Protein AF-A0A2V9XB93-F1 (afdb_monomer_lite)

pLDDT: mean 83.42, std 15.47, range [51.62, 97.62]

Structure (mmCIF, N/CA/C/O backbone):
data_AF-A0A2V9XB93-F1
#
_entry.id   AF-A0A2V9XB93-F1
#
loop_
_atom_site.group_PDB
_atom_site.id
_atom_site.type_symbol
_atom_site.label_atom_id
_atom_site.label_alt_id
_atom_site.label_comp_id
_atom_site.label_asym_id
_atom_site.label_entity_id
_atom_site.label_seq_id
_atom_site.pdbx_PDB_ins_code
_atom_site.Cartn_x
_atom_site.Cartn_y
_atom_site.Cartn_z
_atom_site.occupancy
_atom_site.B_iso_or_equiv
_atom_site.auth_seq_id
_atom_site.auth_comp_id
_atom_site.auth_asym_id
_atom_site.auth_atom_id
_atom_site.pdbx_PDB_model_num
ATOM 1 N N . MET A 1 1 ? 45.654 -11.038 20.355 1.00 60.22 1 MET A N 1
ATOM 2 C CA . MET A 1 1 ? 44.239 -11.211 19.959 1.00 60.22 1 MET A CA 1
ATOM 3 C C . MET A 1 1 ? 43.746 -9.849 19.488 1.00 60.22 1 MET A C 1
ATOM 5 O O . MET A 1 1 ? 43.579 -8.973 20.323 1.00 60.22 1 MET A O 1
ATOM 9 N N . MET A 1 2 ? 43.660 -9.600 18.179 1.00 52.75 2 MET A N 1
ATOM 10 C CA . MET A 1 2 ? 43.232 -8.288 17.668 1.00 52.75 2 MET A CA 1
ATOM 11 C C . MET A 1 2 ? 41.700 -8.223 17.658 1.00 52.75 2 MET A C 1
ATOM 13 O O . MET A 1 2 ? 41.051 -9.115 17.111 1.00 52.75 2 MET A O 1
ATOM 17 N N . ALA A 1 3 ? 41.131 -7.209 18.312 1.00 61.16 3 ALA A N 1
ATOM 18 C CA . ALA A 1 3 ? 39.691 -6.985 18.372 1.00 61.16 3 ALA A CA 1
ATOM 19 C C . ALA A 1 3 ? 39.137 -6.717 16.963 1.00 61.16 3 ALA A C 1
ATOM 21 O O . ALA A 1 3 ? 39.672 -5.886 16.230 1.00 61.16 3 ALA A O 1
ATOM 22 N N . ARG A 1 4 ? 38.075 -7.434 16.572 1.00 59.06 4 ARG A N 1
ATOM 23 C CA . ARG A 1 4 ? 37.376 -7.185 15.303 1.00 59.06 4 ARG A CA 1
ATOM 24 C C . ARG A 1 4 ? 36.698 -5.811 15.389 1.00 59.06 4 ARG A C 1
ATOM 26 O O . ARG A 1 4 ? 35.950 -5.600 16.343 1.00 59.06 4 ARG A O 1
ATOM 33 N N . PRO A 1 5 ? 36.919 -4.898 14.431 1.00 61.56 5 PRO A N 1
ATOM 34 C CA . PRO A 1 5 ? 36.197 -3.636 14.406 1.00 61.56 5 PRO A CA 1
ATOM 35 C C . PRO A 1 5 ? 34.698 -3.915 14.244 1.00 61.56 5 PRO A C 1
ATOM 37 O O . PRO A 1 5 ? 34.288 -4.708 13.393 1.00 61.56 5 PRO A O 1
ATOM 40 N N . SER A 1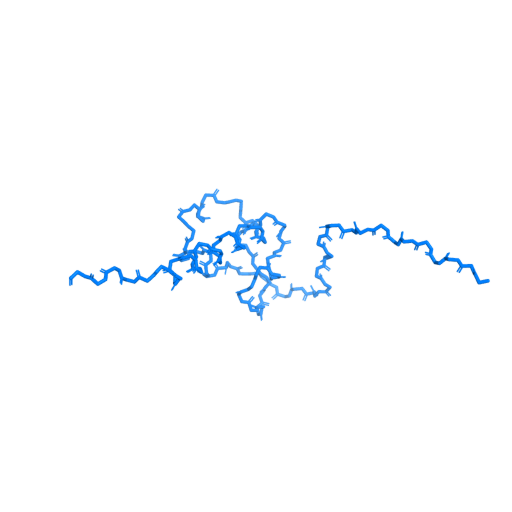 6 ? 33.889 -3.291 15.100 1.00 63.47 6 SER A N 1
ATOM 41 C CA . SER A 1 6 ? 32.430 -3.305 15.025 1.00 63.47 6 SER A CA 1
ATOM 42 C C . SER A 1 6 ? 32.007 -2.746 13.670 1.00 63.47 6 SER A C 1
ATOM 44 O O . SER A 1 6 ? 32.268 -1.577 13.380 1.00 63.47 6 SER A O 1
ATOM 46 N N . GLN A 1 7 ? 31.406 -3.583 12.824 1.00 66.12 7 GLN A N 1
ATOM 47 C CA . GLN A 1 7 ? 30.874 -3.127 11.544 1.00 66.12 7 GLN A CA 1
ATOM 48 C C . GLN A 1 7 ? 29.796 -2.061 11.801 1.00 66.12 7 GLN A C 1
ATOM 50 O O . GLN A 1 7 ? 28.988 -2.240 12.717 1.00 66.12 7 GLN A O 1
ATOM 55 N N . PRO A 1 8 ? 29.778 -0.955 11.037 1.00 69.00 8 PRO A N 1
ATOM 56 C CA . PRO A 1 8 ? 28.699 0.015 11.127 1.00 69.00 8 PRO A CA 1
ATOM 57 C C . PRO A 1 8 ? 27.383 -0.683 10.769 1.00 69.00 8 PRO A C 1
ATOM 59 O O . PRO A 1 8 ? 27.296 -1.379 9.758 1.00 69.00 8 PRO A O 1
ATOM 62 N N . MET A 1 9 ? 26.377 -0.532 11.628 1.00 71.75 9 MET A N 1
ATOM 63 C CA . MET A 1 9 ? 25.038 -1.048 11.362 1.00 71.75 9 MET A CA 1
ATOM 64 C C . MET A 1 9 ? 24.423 -0.192 10.260 1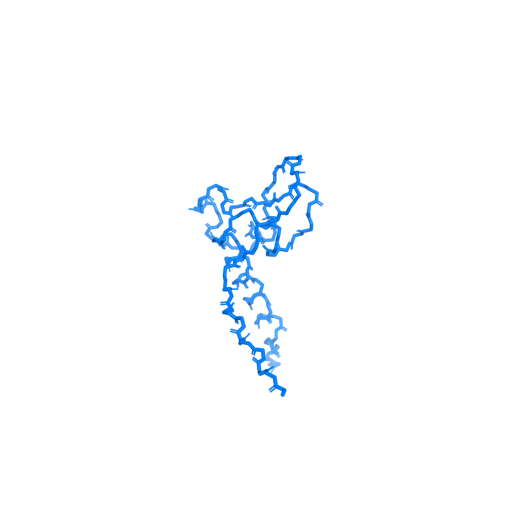.00 71.75 9 MET A C 1
ATOM 66 O O . MET A 1 9 ? 24.153 0.990 10.468 1.00 71.75 9 MET A O 1
ATOM 70 N N . ASP A 1 10 ? 24.239 -0.783 9.086 1.00 71.81 10 ASP A N 1
ATOM 71 C CA . ASP A 1 10 ? 23.508 -0.149 8.002 1.00 71.81 10 ASP A CA 1
ATOM 72 C C . ASP A 1 10 ? 22.006 -0.309 8.272 1.00 71.81 10 ASP A C 1
ATOM 74 O O . ASP A 1 10 ? 21.477 -1.423 8.303 1.00 71.81 10 ASP A O 1
ATOM 78 N N . PHE A 1 11 ? 21.333 0.808 8.549 1.00 74.25 11 PHE A N 1
ATOM 79 C CA . PHE A 1 11 ? 19.888 0.836 8.784 1.00 74.25 11 PHE A CA 1
ATOM 80 C C . PHE A 1 11 ? 19.090 0.856 7.477 1.00 74.25 11 PHE A C 1
ATOM 82 O O . PHE A 1 11 ? 17.861 0.768 7.513 1.00 74.25 11 PHE A O 1
ATOM 89 N N . HIS A 1 12 ? 19.761 0.976 6.329 1.00 69.81 12 HIS A N 1
ATOM 90 C CA . HIS A 1 12 ? 19.099 0.936 5.043 1.00 69.81 12 HIS A CA 1
ATOM 91 C C . HIS A 1 12 ? 18.724 -0.496 4.677 1.00 69.81 12 HIS A C 1
ATOM 93 O O . HIS A 1 12 ? 19.468 -1.465 4.851 1.00 69.81 12 HIS A O 1
ATOM 99 N N . ARG A 1 13 ? 17.521 -0.635 4.132 1.00 66.44 13 ARG A N 1
ATOM 100 C CA . ARG A 1 1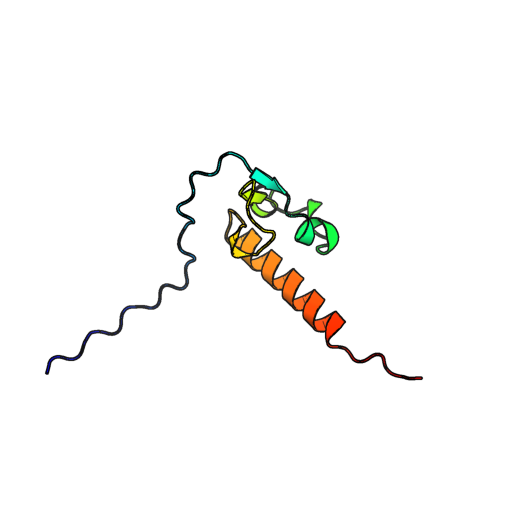3 ? 17.041 -1.903 3.609 1.00 66.44 13 ARG A CA 1
ATOM 101 C C . ARG A 1 13 ? 17.900 -2.329 2.420 1.00 66.44 13 ARG A C 1
ATOM 103 O O . ARG A 1 13 ? 17.997 -1.615 1.426 1.00 66.44 13 ARG A O 1
ATOM 110 N N . ALA A 1 14 ? 18.458 -3.536 2.493 1.00 69.44 14 ALA A N 1
ATOM 111 C CA . ALA A 1 14 ? 19.133 -4.138 1.351 1.00 69.44 14 ALA A CA 1
ATOM 112 C C . ALA A 1 14 ? 18.134 -4.329 0.189 1.00 69.44 14 ALA A C 1
ATOM 114 O O . ALA A 1 14 ? 17.047 -4.884 0.415 1.00 69.44 14 ALA A O 1
ATOM 115 N N . PRO A 1 15 ? 18.475 -3.904 -1.041 1.00 60.62 15 PRO A N 1
ATOM 116 C CA . PRO A 1 15 ? 17.581 -4.049 -2.178 1.00 60.62 15 PRO A CA 1
ATOM 117 C C . PRO A 1 15 ? 17.313 -5.539 -2.452 1.00 60.62 15 PRO A C 1
ATOM 119 O O . PRO A 1 15 ? 18.235 -6.362 -2.379 1.00 60.62 15 PRO A O 1
ATOM 122 N N . PRO A 1 16 ? 16.057 -5.927 -2.736 1.00 60.81 16 PRO A N 1
ATOM 123 C CA . PRO A 1 16 ? 15.737 -7.308 -3.067 1.00 60.81 16 PRO A CA 1
ATOM 124 C C . PRO A 1 16 ? 16.439 -7.718 -4.372 1.00 60.81 16 PRO A C 1
ATOM 126 O O . PRO A 1 16 ? 16.367 -7.013 -5.370 1.00 60.81 16 PRO A O 1
ATOM 129 N N . LYS A 1 17 ? 17.104 -8.881 -4.367 1.00 60.28 17 LYS A N 1
ATOM 130 C CA . LYS A 1 17 ? 17.856 -9.432 -5.515 1.00 60.28 17 LYS A CA 1
ATOM 131 C C . LYS A 1 17 ? 16.990 -10.182 -6.541 1.00 60.28 17 LYS A C 1
ATOM 133 O O . LYS A 1 17 ? 17.528 -10.925 -7.352 1.00 60.28 17 LYS A O 1
ATOM 138 N N . HIS A 1 18 ? 15.667 -10.064 -6.472 1.00 56.28 18 HIS A N 1
ATOM 139 C CA . HIS A 1 18 ? 14.788 -10.789 -7.388 1.00 56.28 18 HIS A CA 1
ATOM 140 C C . HIS A 1 18 ? 14.599 -9.969 -8.664 1.00 56.28 18 HIS A C 1
ATOM 142 O O . HIS A 1 18 ? 14.118 -8.840 -8.594 1.00 56.28 18 HIS A O 1
ATOM 148 N N . GLU A 1 19 ? 14.960 -10.536 -9.817 1.00 55.12 19 GLU A N 1
ATOM 149 C CA . GLU A 1 19 ? 14.449 -10.081 -11.112 1.00 55.12 19 GLU A CA 1
ATOM 150 C C . GLU A 1 19 ? 12.928 -10.237 -11.077 1.00 55.12 19 GLU A C 1
ATOM 152 O O . GLU A 1 19 ? 12.387 -11.342 -11.112 1.00 55.12 19 GLU A O 1
ATOM 157 N N . VAL A 1 20 ? 12.225 -9.125 -10.873 1.00 55.78 20 VAL A N 1
ATOM 158 C CA . VAL A 1 20 ? 10.783 -9.157 -10.670 1.00 55.78 20 VAL A CA 1
ATOM 159 C C . VAL A 1 20 ? 10.094 -9.159 -12.028 1.00 55.78 20 VAL A C 1
ATOM 161 O O . VAL A 1 20 ? 10.030 -8.134 -12.706 1.00 55.78 20 VAL A O 1
ATOM 164 N N . HIS A 1 21 ? 9.541 -10.301 -12.430 1.00 62.38 21 HIS A N 1
ATOM 165 C CA . HIS A 1 21 ? 8.623 -10.362 -13.564 1.00 62.38 21 HIS A CA 1
ATOM 166 C C . HIS A 1 21 ? 7.256 -9.791 -13.148 1.00 62.38 21 HIS A C 1
ATOM 168 O O . HIS A 1 21 ? 6.320 -10.522 -12.839 1.00 62.38 21 HIS A O 1
ATOM 174 N N . GLY A 1 22 ? 7.159 -8.460 -13.121 1.00 79.19 22 GLY A N 1
ATOM 175 C CA . GLY A 1 22 ? 5.914 -7.720 -12.900 1.00 79.19 22 GLY A CA 1
ATOM 176 C C . GLY A 1 22 ? 5.711 -7.192 -11.478 1.00 79.19 22 GLY A C 1
ATOM 177 O O . GLY A 1 22 ? 6.406 -7.545 -10.529 1.00 79.19 22 GLY A O 1
ATOM 178 N N . VAL A 1 23 ? 4.725 -6.312 -11.329 1.00 90.38 23 VAL A N 1
ATOM 179 C CA . VAL A 1 23 ? 4.374 -5.641 -10.069 1.00 90.38 23 VAL A CA 1
ATOM 180 C C . VAL A 1 23 ? 2.864 -5.679 -9.880 1.00 90.38 23 VAL A C 1
ATOM 182 O O . VAL A 1 23 ? 2.116 -5.687 -10.857 1.00 90.38 23 VAL A O 1
ATOM 185 N N . ARG A 1 24 ? 2.403 -5.697 -8.629 1.00 93.81 24 ARG A N 1
ATOM 186 C CA . ARG A 1 24 ? 0.976 -5.567 -8.293 1.00 93.81 24 ARG A CA 1
ATOM 187 C C . ARG A 1 24 ? 0.783 -4.661 -7.089 1.00 93.81 24 ARG A C 1
ATOM 189 O O . ARG A 1 24 ? 1.713 -4.456 -6.315 1.00 93.81 24 ARG A O 1
ATOM 196 N N . THR A 1 25 ? -0.427 -4.151 -6.899 1.00 95.75 25 THR A N 1
ATOM 197 C CA . THR A 1 25 ? -0.789 -3.418 -5.683 1.00 95.75 25 THR A CA 1
ATOM 198 C C . THR A 1 25 ? -0.838 -4.346 -4.466 1.00 95.75 25 THR A C 1
ATOM 200 O O . THR A 1 25 ? -1.169 -5.529 -4.579 1.00 95.75 25 THR A O 1
ATOM 203 N N . CYS A 1 26 ? -0.495 -3.807 -3.296 1.00 96.81 26 CYS A N 1
ATOM 204 C CA . CYS A 1 26 ? -0.587 -4.507 -2.016 1.00 96.81 26 CYS A CA 1
ATOM 205 C C . CYS A 1 26 ? -2.036 -4.538 -1.502 1.00 96.81 26 CYS A C 1
ATOM 207 O O . CYS A 1 26 ? -2.554 -3.514 -1.055 1.00 96.81 26 CYS A O 1
ATOM 209 N N . ASP A 1 27 ? -2.666 -5.715 -1.505 1.00 95.62 27 ASP A N 1
ATOM 210 C CA . ASP A 1 27 ? -4.075 -5.876 -1.106 1.00 95.62 27 ASP A CA 1
ATOM 211 C C . ASP A 1 27 ? -4.322 -5.519 0.369 1.00 95.62 27 ASP A C 1
ATOM 213 O O . ASP A 1 27 ? -5.354 -4.937 0.709 1.00 95.62 27 ASP A O 1
ATOM 217 N N . LEU A 1 28 ? -3.358 -5.816 1.253 1.00 96.12 28 LEU A N 1
ATOM 218 C CA . LEU A 1 28 ? -3.457 -5.482 2.678 1.00 96.12 28 LEU A CA 1
ATOM 219 C C . LEU A 1 28 ? -3.473 -3.964 2.881 1.00 96.12 28 LEU A C 1
ATOM 221 O O . LEU A 1 28 ? -4.324 -3.441 3.598 1.00 96.12 28 LEU A O 1
ATOM 225 N N . CYS A 1 29 ? -2.545 -3.251 2.235 1.00 97.19 29 CYS A N 1
ATOM 226 C CA . CYS A 1 29 ? -2.518 -1.795 2.299 1.00 97.19 29 CYS A CA 1
ATOM 227 C C . CYS A 1 29 ? -3.789 -1.196 1.684 1.00 97.19 29 CYS A C 1
ATOM 229 O O . CYS A 1 29 ? -4.367 -0.306 2.297 1.00 97.19 29 CYS A O 1
ATOM 231 N N . GLY A 1 30 ? -4.259 -1.711 0.542 1.00 96.56 30 GLY A N 1
ATOM 232 C CA . GLY A 1 30 ? -5.500 -1.246 -0.086 1.00 96.56 30 GLY A CA 1
ATOM 233 C C . GLY A 1 30 ? -6.740 -1.429 0.792 1.00 96.56 30 GLY A C 1
ATOM 234 O O . GLY A 1 30 ? -7.632 -0.589 0.783 1.00 96.56 30 GLY A O 1
ATOM 235 N N . SER A 1 31 ? -6.770 -2.485 1.606 1.00 96.94 31 SER A N 1
ATOM 236 C CA . SER A 1 31 ? -7.915 -2.782 2.475 1.00 96.94 31 SER A CA 1
ATOM 237 C C . SER A 1 31 ? -7.908 -2.001 3.794 1.00 96.94 31 SER A C 1
ATOM 239 O O . SER A 1 31 ? -8.964 -1.795 4.391 1.00 96.94 31 SER A O 1
ATOM 241 N N . HIS A 1 32 ? -6.734 -1.591 4.288 1.00 95.88 32 HIS A N 1
ATOM 242 C CA . HIS A 1 32 ? -6.587 -1.096 5.665 1.00 95.88 32 HIS A CA 1
ATOM 243 C C . HIS A 1 32 ? -5.933 0.283 5.805 1.00 95.88 32 HIS A C 1
ATOM 245 O O . HIS A 1 32 ? -6.004 0.871 6.891 1.00 95.88 32 HIS A O 1
ATOM 251 N N . ASP A 1 33 ? -5.314 0.821 4.752 1.00 95.06 33 ASP A N 1
ATOM 252 C CA . ASP A 1 33 ? -4.871 2.213 4.734 1.00 95.06 33 ASP A CA 1
ATOM 253 C C . ASP A 1 33 ? -5.904 3.115 4.037 1.00 95.06 33 ASP A C 1
ATOM 255 O O . ASP A 1 33 ? -6.031 3.062 2.815 1.00 95.06 33 ASP A O 1
ATOM 259 N N . PRO A 1 34 ? -6.576 4.024 4.765 1.00 93.62 34 PRO A N 1
ATOM 260 C CA . PRO A 1 34 ? -7.534 4.956 4.167 1.00 93.62 34 PRO A CA 1
ATOM 261 C C . PRO A 1 34 ? -6.896 5.9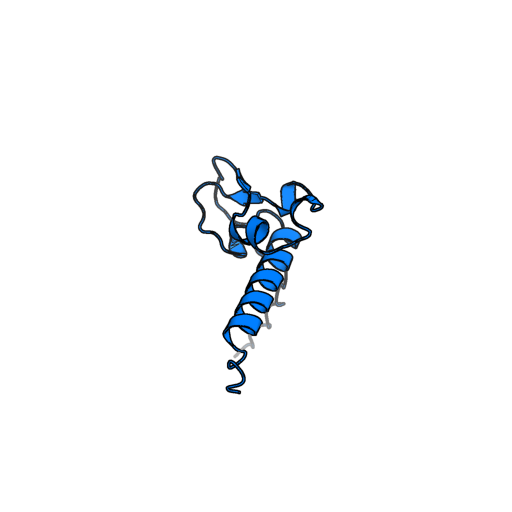34 3.168 1.00 93.62 34 PRO A C 1
ATOM 263 O O . PRO A 1 34 ? -7.597 6.519 2.348 1.00 93.62 34 PRO A O 1
ATOM 266 N N . THR A 1 35 ? -5.576 6.130 3.227 1.00 94.56 35 THR A N 1
ATOM 267 C CA . THR A 1 35 ? -4.838 7.021 2.318 1.00 94.56 35 THR A CA 1
ATOM 268 C C . THR A 1 35 ? -4.203 6.284 1.141 1.00 94.56 35 THR A C 1
ATOM 270 O O . THR A 1 35 ? -3.431 6.887 0.394 1.00 94.56 35 THR A O 1
ATOM 273 N N . PHE A 1 36 ? -4.519 4.996 0.945 1.00 95.62 36 PHE A N 1
ATOM 274 C CA . PHE A 1 36 ? -3.862 4.154 -0.055 1.00 95.62 36 PHE A CA 1
ATOM 275 C C . PHE A 1 36 ? -3.941 4.744 -1.464 1.00 95.62 36 PHE A C 1
ATOM 277 O O . PHE A 1 36 ? -2.927 4.816 -2.156 1.00 95.62 36 PHE A O 1
ATOM 284 N N . GLU A 1 37 ? -5.105 5.259 -1.862 1.00 95.12 37 GLU A N 1
ATOM 285 C CA . GLU A 1 37 ? -5.293 5.838 -3.195 1.00 95.12 37 GLU A CA 1
ATOM 286 C C . GLU A 1 37 ? -4.497 7.126 -3.432 1.00 95.12 37 GLU A C 1
ATOM 288 O O . GLU A 1 37 ? -4.138 7.428 -4.568 1.00 95.12 37 GLU A O 1
ATOM 293 N N . GLN A 1 38 ? -4.134 7.837 -2.367 1.00 96.25 38 GLN A N 1
ATOM 294 C CA . GLN A 1 38 ? -3.392 9.100 -2.430 1.00 96.25 38 GLN A CA 1
ATOM 295 C C . GLN A 1 38 ? -1.872 8.899 -2.358 1.00 96.25 38 GLN A C 1
ATOM 297 O O . GLN A 1 38 ? -1.118 9.866 -2.454 1.00 96.25 38 GLN A O 1
ATOM 302 N N . ARG A 1 39 ? -1.402 7.661 -2.149 1.00 94.19 39 ARG A N 1
ATOM 303 C CA . ARG A 1 39 ? 0.034 7.357 -2.126 1.00 94.19 39 ARG A CA 1
ATOM 304 C C . ARG A 1 39 ? 0.669 7.566 -3.493 1.00 94.19 39 ARG A C 1
ATOM 306 O O . ARG A 1 39 ? 0.001 7.426 -4.519 1.00 94.19 39 ARG A O 1
ATOM 313 N N . ASP A 1 40 ? 1.983 7.776 -3.485 1.00 95.75 40 ASP A N 1
ATOM 314 C CA . ASP A 1 40 ? 2.783 7.611 -4.693 1.00 95.75 40 ASP A CA 1
ATOM 315 C C . ASP A 1 40 ? 2.507 6.221 -5.302 1.00 95.75 40 ASP A C 1
ATOM 317 O O . ASP A 1 40 ? 2.465 5.235 -4.553 1.00 95.75 40 ASP A O 1
ATOM 321 N N . PRO A 1 41 ? 2.284 6.111 -6.624 1.00 95.06 41 PRO A N 1
ATOM 322 C CA . PRO A 1 41 ? 1.998 4.836 -7.267 1.00 95.06 41 PRO A CA 1
ATOM 323 C C . PRO A 1 41 ? 3.005 3.734 -6.928 1.00 95.06 41 PRO A C 1
ATOM 325 O O . PRO A 1 41 ? 2.585 2.599 -6.721 1.00 95.06 41 PRO A O 1
ATOM 328 N N . LEU A 1 42 ? 4.300 4.043 -6.802 1.00 94.44 42 LEU A N 1
ATOM 329 C CA . LEU A 1 42 ? 5.336 3.052 -6.495 1.00 94.44 42 LEU A CA 1
ATOM 330 C C . LEU A 1 42 ? 5.233 2.524 -5.060 1.00 94.44 42 LEU A C 1
ATOM 332 O O . LEU A 1 42 ? 5.478 1.341 -4.816 1.00 94.44 42 LEU A O 1
ATOM 336 N N . ASP A 1 43 ? 4.792 3.358 -4.119 1.00 95.69 43 ASP A N 1
ATOM 337 C CA . ASP A 1 43 ? 4.590 2.964 -2.719 1.00 95.69 43 ASP A CA 1
ATOM 338 C C . ASP A 1 43 ? 3.423 1.990 -2.533 1.00 95.69 43 ASP A C 1
ATOM 340 O O . ASP A 1 43 ? 3.314 1.320 -1.499 1.00 95.69 43 ASP A O 1
ATOM 344 N N . LYS A 1 44 ? 2.540 1.901 -3.530 1.00 96.19 44 LYS A N 1
ATOM 345 C CA . LYS A 1 44 ? 1.427 0.948 -3.553 1.00 96.19 44 LYS A CA 1
ATOM 346 C C . LYS A 1 44 ? 1.867 -0.447 -3.997 1.00 96.19 44 LYS A C 1
ATOM 348 O O . LYS A 1 44 ? 1.131 -1.407 -3.757 1.00 96.19 44 LYS A O 1
ATOM 353 N N . LEU A 1 45 ? 3.030 -0.568 -4.641 1.00 95.38 45 LEU A N 1
ATOM 354 C CA . LEU A 1 45 ? 3.431 -1.771 -5.363 1.00 95.38 45 LEU A CA 1
ATOM 355 C C . LEU A 1 45 ? 4.274 -2.736 -4.528 1.00 95.38 45 LEU A C 1
ATOM 357 O O . LEU A 1 45 ? 5.151 -2.346 -3.749 1.00 95.38 45 LEU A O 1
ATOM 361 N N . ILE A 1 46 ? 4.029 -4.018 -4.777 1.00 94.56 46 ILE A N 1
ATOM 362 C CA . ILE A 1 46 ? 4.838 -5.157 -4.358 1.00 94.56 46 ILE A CA 1
ATOM 363 C C . ILE A 1 46 ? 5.265 -5.960 -5.587 1.00 94.56 46 ILE A C 1
ATOM 365 O O . ILE A 1 46 ? 4.638 -5.893 -6.651 1.00 94.56 46 ILE A O 1
ATOM 369 N N . ALA A 1 47 ? 6.327 -6.742 -5.430 1.00 89.62 47 ALA A N 1
ATOM 370 C CA . ALA A 1 47 ? 6.754 -7.695 -6.444 1.00 89.62 47 ALA A CA 1
ATOM 371 C C . ALA A 1 47 ? 5.627 -8.683 -6.814 1.00 89.62 47 ALA A C 1
ATOM 373 O O . ALA A 1 47 ? 4.970 -9.238 -5.929 1.00 89.62 47 ALA A O 1
ATOM 374 N N . ALA A 1 48 ? 5.390 -8.914 -8.111 1.00 83.25 48 ALA A N 1
ATOM 375 C CA . ALA A 1 48 ? 4.413 -9.912 -8.545 1.00 83.25 48 ALA A CA 1
ATOM 376 C C . ALA A 1 48 ? 4.838 -11.315 -8.080 1.00 83.25 48 ALA A C 1
ATOM 378 O O . ALA A 1 48 ? 6.006 -11.685 -8.167 1.00 83.25 48 ALA A O 1
ATOM 379 N N . GLY A 1 49 ? 3.886 -12.078 -7.536 1.00 82.81 49 GLY A N 1
ATOM 380 C CA . GLY A 1 49 ? 4.140 -13.400 -6.953 1.00 82.81 49 GLY A CA 1
ATOM 381 C C . GLY A 1 49 ? 4.773 -13.383 -5.556 1.00 82.81 49 GLY A C 1
ATOM 382 O O . GLY A 1 49 ? 4.912 -14.445 -4.956 1.00 82.81 49 GLY A O 1
ATOM 383 N N . ALA A 1 50 ? 5.125 -12.213 -5.012 1.00 84.75 50 ALA A N 1
ATOM 384 C CA . ALA A 1 50 ? 5.587 -12.113 -3.635 1.00 84.75 50 ALA A CA 1
ATOM 385 C C . ALA A 1 50 ? 4.415 -12.165 -2.647 1.00 84.75 50 ALA A C 1
ATOM 387 O O . ALA A 1 50 ? 3.316 -11.677 -2.919 1.00 84.75 50 ALA A O 1
ATOM 388 N N . GLU A 1 51 ? 4.676 -12.712 -1.462 1.00 91.06 51 GLU A N 1
ATOM 389 C CA . GLU A 1 51 ? 3.734 -12.657 -0.346 1.00 91.06 51 GLU A CA 1
ATOM 390 C C . GLU A 1 51 ? 3.446 -11.206 0.066 1.00 91.06 51 GLU A C 1
ATOM 392 O O . GLU A 1 51 ? 4.286 -10.315 -0.095 1.00 91.06 51 GLU A O 1
ATOM 397 N N . VAL A 1 52 ? 2.273 -10.963 0.654 1.00 92.31 52 VAL A N 1
ATOM 398 C CA . VAL A 1 52 ? 1.838 -9.626 1.086 1.00 92.31 52 VAL A CA 1
ATOM 399 C C . VAL A 1 52 ? 2.508 -9.256 2.413 1.00 92.31 52 VAL A C 1
ATOM 401 O O . VAL A 1 52 ? 1.908 -9.291 3.484 1.00 92.31 52 VAL A O 1
ATOM 404 N N . THR A 1 53 ? 3.793 -8.916 2.339 1.00 94.62 53 THR A N 1
ATOM 405 C CA . THR A 1 53 ? 4.614 -8.515 3.487 1.00 94.62 53 THR A CA 1
ATOM 406 C C . THR A 1 53 ? 5.281 -7.170 3.236 1.00 94.62 53 THR A C 1
ATOM 408 O O . THR A 1 53 ? 5.511 -6.781 2.089 1.00 94.62 53 THR A O 1
ATOM 411 N N . ALA A 1 54 ? 5.699 -6.490 4.308 1.00 94.38 54 ALA A N 1
ATOM 412 C CA . ALA A 1 54 ? 6.451 -5.241 4.189 1.00 94.38 54 ALA A CA 1
ATOM 413 C C . ALA A 1 54 ? 7.688 -5.400 3.283 1.00 94.38 54 ALA A C 1
ATOM 415 O O . ALA A 1 54 ? 7.983 -4.533 2.464 1.00 94.38 54 ALA A O 1
ATOM 416 N N . ARG A 1 55 ? 8.385 -6.544 3.372 1.00 92.69 55 ARG A N 1
ATOM 417 C CA . ARG A 1 55 ? 9.605 -6.845 2.598 1.00 92.69 55 ARG A CA 1
ATOM 418 C C . ARG A 1 55 ? 9.362 -7.057 1.104 1.00 92.69 55 ARG A C 1
ATOM 420 O O . ARG A 1 55 ? 10.339 -7.151 0.362 1.00 92.69 55 ARG A O 1
ATOM 427 N N . SER A 1 56 ? 8.112 -7.122 0.673 1.00 93.44 56 SER A N 1
ATOM 428 C CA . SER A 1 56 ? 7.746 -7.257 -0.734 1.00 93.44 56 SER A CA 1
ATOM 429 C C . SER A 1 56 ? 7.528 -5.906 -1.414 1.00 93.44 56 SER A C 1
ATOM 431 O O . SER A 1 56 ? 7.500 -5.854 -2.641 1.00 93.44 56 SER A O 1
ATOM 433 N N . HIS A 1 57 ? 7.402 -4.813 -0.647 1.00 94.69 57 HIS A N 1
ATOM 434 C CA . HIS A 1 57 ? 7.269 -3.468 -1.206 1.00 94.69 57 HIS A CA 1
ATOM 435 C C . HIS A 1 57 ? 8.544 -3.032 -1.918 1.00 94.69 57 HIS A C 1
ATOM 437 O O . HIS A 1 57 ? 9.648 -3.230 -1.402 1.00 94.69 57 HIS A O 1
ATOM 443 N N . ILE A 1 58 ? 8.367 -2.420 -3.086 1.00 92.94 58 ILE A N 1
ATOM 444 C CA . ILE A 1 58 ? 9.460 -2.011 -3.979 1.00 92.94 58 ILE A CA 1
ATOM 445 C C . ILE A 1 58 ? 10.191 -0.784 -3.423 1.00 92.94 58 ILE A C 1
ATOM 447 O O . ILE A 1 58 ? 11.398 -0.645 -3.602 1.00 92.94 58 ILE A O 1
ATOM 451 N N . THR A 1 59 ? 9.473 0.075 -2.698 1.00 94.25 59 THR A N 1
ATOM 452 C CA . THR A 1 59 ? 10.012 1.289 -2.081 1.00 94.25 59 THR A CA 1
ATOM 453 C C . THR A 1 59 ? 10.126 1.155 -0.564 1.00 94.25 59 THR A C 1
ATOM 455 O O . THR A 1 59 ? 9.449 0.342 0.080 1.00 94.25 59 THR A O 1
ATOM 458 N N . GLU A 1 60 ? 10.974 1.997 0.029 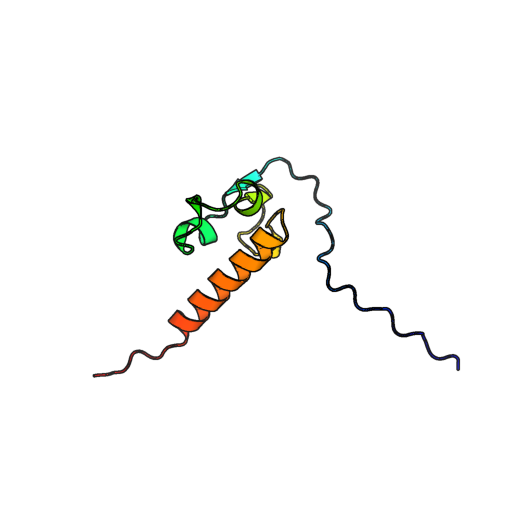1.00 95.88 60 GLU A N 1
ATOM 459 C CA . GLU A 1 60 ? 11.100 2.094 1.485 1.00 95.88 60 GLU A CA 1
ATOM 460 C C . GLU A 1 60 ? 9.851 2.714 2.127 1.00 95.88 60 GLU A C 1
ATOM 462 O O . GLU A 1 60 ? 9.379 2.242 3.159 1.00 95.88 60 GLU A O 1
ATOM 467 N N . ASN A 1 61 ? 9.240 3.722 1.495 1.00 96.25 61 ASN A N 1
ATOM 468 C CA . ASN A 1 61 ? 8.022 4.330 2.030 1.00 96.25 61 ASN A CA 1
ATOM 469 C C . ASN A 1 61 ? 6.840 3.342 2.008 1.00 96.25 61 ASN A C 1
ATOM 471 O O . ASN A 1 61 ? 6.089 3.260 2.980 1.00 96.25 61 ASN A O 1
ATOM 475 N N . GLY A 1 62 ? 6.723 2.516 0.961 1.00 95.62 62 GLY A N 1
ATOM 476 C CA . GLY A 1 62 ? 5.774 1.400 0.920 1.00 95.62 62 GLY A CA 1
ATOM 477 C C . GLY A 1 62 ? 5.989 0.413 2.073 1.00 95.62 62 GLY A C 1
ATOM 478 O O . GLY A 1 62 ? 5.035 0.066 2.773 1.00 95.62 62 GLY A O 1
ATOM 479 N N . TYR A 1 63 ? 7.246 0.043 2.345 1.00 96.44 63 TYR A N 1
ATOM 480 C CA . TYR A 1 63 ? 7.616 -0.803 3.488 1.00 96.44 63 TYR A CA 1
ATOM 481 C C . TYR A 1 63 ? 7.182 -0.202 4.828 1.00 96.44 63 TYR A C 1
ATOM 483 O O . TYR A 1 63 ? 6.499 -0.868 5.612 1.00 96.44 63 TYR A O 1
ATOM 491 N N . VAL A 1 64 ? 7.546 1.057 5.088 1.00 96.50 64 VAL A N 1
ATOM 492 C CA . VAL A 1 64 ? 7.231 1.740 6.350 1.00 96.50 64 VAL A CA 1
ATOM 493 C C . VAL A 1 64 ? 5.722 1.819 6.541 1.00 96.50 64 VAL A C 1
ATOM 495 O O . VAL A 1 64 ? 5.206 1.443 7.595 1.00 96.50 64 VAL A O 1
ATOM 498 N N . ARG A 1 65 ? 4.984 2.238 5.511 1.00 96.75 65 ARG A N 1
ATOM 499 C CA . ARG A 1 65 ? 3.528 2.338 5.604 1.00 96.75 65 ARG A CA 1
ATOM 500 C C . ARG A 1 65 ? 2.854 0.979 5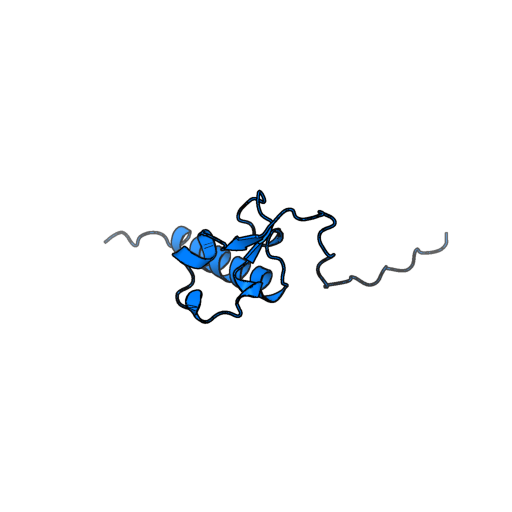.801 1.00 96.75 65 ARG A C 1
ATOM 502 O O . ARG A 1 65 ? 1.893 0.899 6.561 1.00 96.75 65 ARG A O 1
ATOM 509 N N . HIS A 1 66 ? 3.358 -0.091 5.181 1.00 97.62 66 HIS A N 1
ATOM 510 C CA . HIS A 1 66 ? 2.873 -1.452 5.442 1.00 97.62 66 HIS A CA 1
ATOM 511 C C . HIS A 1 66 ? 3.075 -1.843 6.910 1.00 97.62 66 HIS A C 1
ATOM 513 O O . HIS A 1 66 ? 2.151 -2.345 7.547 1.00 97.62 66 HIS A O 1
ATOM 519 N N . ARG A 1 67 ? 4.248 -1.556 7.493 1.00 96.94 67 ARG A N 1
ATOM 520 C CA . ARG A 1 67 ? 4.507 -1.808 8.923 1.00 96.94 67 ARG A CA 1
ATOM 521 C C . ARG A 1 67 ? 3.556 -1.044 9.841 1.00 96.94 67 ARG A C 1
ATOM 523 O O . ARG A 1 67 ? 3.112 -1.603 10.842 1.00 96.94 67 ARG A O 1
ATOM 530 N N . LEU A 1 68 ? 3.214 0.198 9.501 1.00 96.56 68 LEU A N 1
ATOM 531 C CA . LEU A 1 68 ? 2.236 0.982 10.261 1.00 96.56 68 LEU A CA 1
ATOM 532 C C . LEU A 1 68 ? 0.834 0.357 10.206 1.00 96.56 68 LEU A C 1
ATOM 534 O O . LEU A 1 68 ? 0.156 0.291 11.232 1.00 96.56 68 LEU A O 1
ATOM 538 N N . VAL A 1 69 ? 0.421 -0.154 9.041 1.00 96.62 69 VAL A N 1
ATOM 539 C CA . VAL A 1 69 ? -0.839 -0.902 8.895 1.00 96.62 69 VAL A CA 1
ATOM 540 C C . VAL A 1 69 ? -0.826 -2.159 9.768 1.00 96.62 69 VAL A C 1
ATOM 542 O O . VAL A 1 69 ? -1.748 -2.357 10.559 1.00 96.62 69 VAL A O 1
ATOM 545 N N . GLU A 1 70 ? 0.234 -2.972 9.703 1.00 96.12 70 GLU A N 1
ATOM 546 C CA . GLU A 1 70 ? 0.383 -4.165 10.553 1.00 96.12 70 GLU A CA 1
ATOM 547 C C . GLU A 1 70 ? 0.313 -3.818 12.047 1.00 96.12 70 GLU A C 1
ATOM 549 O O . GLU A 1 70 ? -0.361 -4.508 12.813 1.00 96.12 70 GLU A O 1
ATOM 554 N N . ALA A 1 71 ? 0.992 -2.749 12.470 1.00 95.25 71 ALA A N 1
ATOM 555 C CA . ALA A 1 71 ? 0.989 -2.300 13.859 1.00 95.25 71 ALA A CA 1
ATOM 556 C C . ALA A 1 71 ? -0.419 -1.894 14.320 1.00 95.25 71 ALA A C 1
ATOM 558 O O . ALA A 1 71 ? -0.857 -2.322 15.389 1.00 95.25 71 ALA A O 1
ATOM 559 N N . LYS A 1 72 ? -1.155 -1.137 13.498 1.00 94.19 72 LYS A N 1
ATOM 560 C CA . LYS A 1 72 ? -2.541 -0.743 13.787 1.00 94.19 72 LYS A CA 1
ATOM 561 C C . LYS A 1 72 ? -3.462 -1.959 13.914 1.00 94.19 72 LYS A C 1
ATOM 563 O O . LYS A 1 72 ? -4.246 -2.034 14.855 1.00 94.19 72 LYS A O 1
ATOM 568 N N . LEU A 1 73 ? -3.343 -2.935 13.012 1.00 93.62 73 LEU A N 1
ATOM 569 C CA . LEU A 1 73 ? -4.138 -4.168 13.069 1.00 93.62 73 LEU A CA 1
ATOM 570 C C . LEU A 1 73 ? -3.835 -4.988 14.329 1.00 93.62 73 LEU A C 1
ATOM 572 O O . LEU A 1 73 ? -4.757 -5.476 14.980 1.00 93.62 73 LEU A O 1
ATOM 576 N N . ARG A 1 74 ? -2.559 -5.085 14.722 1.00 93.44 74 ARG A N 1
ATOM 577 C CA . ARG A 1 74 ? -2.160 -5.750 15.973 1.00 93.44 74 ARG A CA 1
ATOM 578 C C . ARG A 1 74 ? -2.730 -5.053 17.204 1.00 93.44 74 ARG A C 1
ATOM 580 O O . ARG A 1 74 ? -3.153 -5.741 18.123 1.00 93.44 74 ARG A O 1
ATOM 587 N N . GLN A 1 75 ? -2.767 -3.721 17.225 1.00 91.25 75 GLN A N 1
ATOM 588 C CA . GLN A 1 75 ? -3.368 -2.967 18.331 1.00 91.25 75 GLN A CA 1
ATOM 589 C C . GLN A 1 75 ? -4.868 -3.253 18.465 1.00 91.25 75 GLN A C 1
ATOM 591 O O . GLN A 1 75 ? -5.332 -3.508 19.572 1.00 91.25 75 GLN A O 1
ATOM 596 N N . ILE A 1 76 ? -5.602 -3.279 17.348 1.00 88.81 76 ILE A N 1
ATOM 597 C CA . ILE A 1 76 ? -7.039 -3.605 17.334 1.00 88.81 76 ILE A CA 1
ATOM 598 C C . ILE A 1 76 ? -7.279 -5.045 17.808 1.00 88.81 76 ILE A C 1
ATOM 600 O O . ILE A 1 76 ? -8.190 -5.300 18.589 1.00 88.81 76 ILE A O 1
ATOM 604 N N . ALA A 1 77 ? -6.446 -5.993 17.375 1.00 86.62 77 ALA A N 1
ATOM 605 C CA . ALA A 1 77 ? -6.550 -7.383 17.817 1.00 86.62 77 ALA A CA 1
ATOM 606 C C . ALA A 1 77 ? -6.192 -7.569 19.305 1.00 86.62 77 ALA A C 1
ATOM 608 O O . ALA A 1 77 ? -6.692 -8.488 19.948 1.00 86.62 77 ALA A O 1
ATOM 609 N N . ALA A 1 78 ? -5.324 -6.712 19.849 1.00 79.62 78 ALA A N 1
ATOM 610 C CA . ALA A 1 78 ? -4.858 -6.786 21.230 1.00 79.62 78 ALA A CA 1
ATOM 611 C C . ALA A 1 78 ? -5.771 -6.071 22.238 1.00 79.62 78 ALA A C 1
ATOM 613 O O . ALA A 1 78 ? -5.604 -6.280 23.439 1.00 79.62 78 ALA A O 1
ATOM 614 N N . THR A 1 79 ? -6.719 -5.233 21.802 1.00 66.88 79 THR A N 1
ATOM 615 C CA . THR A 1 79 ? -7.686 -4.619 22.721 1.00 66.88 79 THR A CA 1
ATOM 616 C C . THR A 1 79 ? -8.698 -5.663 23.203 1.00 66.88 79 THR A C 1
ATOM 618 O O . THR A 1 79 ? -9.488 -6.142 22.387 1.00 66.88 79 THR A O 1
ATOM 621 N N . PRO A 1 80 ? -8.726 -6.022 24.503 1.00 58.91 80 PRO A N 1
ATOM 622 C CA . PRO A 1 80 ? -9.762 -6.902 25.021 1.00 58.91 80 PRO A CA 1
ATOM 623 C C . PRO A 1 80 ? -11.106 -6.184 24.896 1.00 58.91 80 PRO A C 1
ATOM 625 O O . PRO A 1 80 ? -11.249 -5.039 25.333 1.00 58.91 80 PRO A O 1
ATOM 628 N N . ALA A 1 81 ? -12.086 -6.851 24.283 1.00 60.84 81 ALA A N 1
ATOM 629 C CA . ALA A 1 81 ? -13.464 -6.388 24.281 1.00 60.84 81 ALA A CA 1
ATOM 630 C C . ALA A 1 81 ? -13.868 -6.130 25.736 1.00 60.84 81 ALA A C 1
ATOM 632 O O . ALA A 1 81 ? -13.876 -7.044 26.561 1.00 60.84 81 ALA A O 1
ATOM 633 N N . LYS A 1 82 ? -14.123 -4.865 26.071 1.00 55.00 82 LYS A N 1
ATOM 634 C CA . LYS A 1 82 ? -14.585 -4.471 27.396 1.00 55.00 82 LYS A CA 1
ATOM 635 C C . LYS A 1 82 ? -15.967 -5.104 27.578 1.00 55.00 82 LYS A C 1
ATOM 637 O O . LYS A 1 82 ? -16.943 -4.592 27.039 1.00 55.00 82 LYS A O 1
ATOM 642 N N . ALA A 1 83 ? -16.014 -6.256 28.250 1.00 55.50 83 ALA A N 1
ATOM 643 C CA . ALA A 1 83 ? -17.251 -6.919 28.637 1.00 55.50 83 ALA A CA 1
ATOM 644 C C . ALA A 1 83 ? -18.085 -5.907 29.434 1.00 55.50 83 ALA A C 1
ATOM 646 O O . ALA A 1 83 ? -17.630 -5.411 30.467 1.00 55.50 83 ALA A O 1
ATOM 647 N N . SER A 1 84 ? -19.226 -5.523 28.863 1.00 51.62 84 SER A N 1
ATOM 648 C CA . SER A 1 84 ? -20.270 -4.745 29.533 1.00 51.62 84 SER A CA 1
ATOM 649 C C . SER A 1 84 ? -21.321 -5.696 30.073 1.00 51.62 84 SER A C 1
ATOM 651 O O . SER A 1 84 ? -21.550 -6.727 29.400 1.00 51.62 84 SER A O 1
#

Foldseek 3Di:
DDDDPDDPDDPDDDQDPDPFPDKDFQPLCVVQPPCLVVDDPQLRIFGPPDDNALNRRNDPNNSVSRVVSVVVVVVVVPDPDPDD

Secondary structure (DSSP, 8-state):
-PPPP------SPPPP----S-EEE-HHHHHH-TTGGGS-GGGGEEETT--SSGGGBSSHHHHHHHHHHHHHHHHHHHS-----

Radius of gyration: 17.51 Å; chains: 1; bounding box: 64×22×43 Å

Sequence (84 aa):
MMARPSQPMDFHRAPPKHEVHGVRTCDLCGSHDPTFEQRDPLDKLIAAGAEVTARSHITENGYVRHRLVEAKLRQIAATPAKAS

=== Feature glossary ===
A reading guide for the features in this record.

Start from the sequence.

  · This is the polypeptide sequence — one letter per residue, N-terminus first. Length ranges from a few dozen residues for small domains to over a thousand for large multi-domain proteins.

Fold it, and you get atomic coordinates and the backbone conformation that goes with them.

  · Structure coordinates are given as an mmCIF _atom_site loop: one row per atom with element, residue name, chain id, sequence number, and x/y/z position in Å. Only the four main-chain atoms per residue are included here; side chains are omitted to keep the record compact.

  · Backbone dihedral angles. Every residue except chain termini has a φ (preceding-C → N → Cα → C) and a ψ (N → Cα → C → next-N). They are reported in degrees following the IUPAC sign convention. Secondary structure is essentially a statement about which (φ, ψ) basin each residue occupies.

  · The SS8 string is DSSP's per-residue secondary-structure call. α-helix (H) means an i→i+4 H-bond ladder; β-strand (E) means the residue participates in a β-sheet; 3₁₀ (G) and π (I) are tighter and wider helices; T/S are turns/bends; '-' is loop.

  · SS3 is a coarse helix/strand/coil call (letters a/b/c) made by the P-SEA algorithm from inter-Cα distances and dihedrals. It is less detailed than DSSP but needs only Cα positions.

Summarize the fold with a handful of shape descriptors and a per-residue structural alphabet.

  · Radius of gyration (Rg) is the root-mean-square distance of Cα atoms from their centroid — a single number for overall size and compactness. A globular domain of N residues has Rg ≈ 2.2·N^0.38 Å; an extended or disordered chain has a much larger Rg. The Cα contact count is the number of residue pairs whose Cα atoms are within 8 Å and are more than four positions apart in sequence — a standard proxy for tertiary packing density. The bounding box is the smallest axis-aligned box enclosing all Cα atoms.

  · The Foldseek 3Di string encodes local tertiary geometry as a 20-letter alphabet — one character per residue — derived from the relative positions of nearby Cα atoms. Unlike the amino-acid sequence, 3Di is a direct function of the 3D structure, so two proteins with the same fold have similar 3Di strings even at low sequence identity.

  · Solvent-accessible surface area (SASA) is the area in Å² traced out by the centre of a 1.4 Å probe sphere (a water molecule) rolled over the protein's van der Waals surface (Shrake–Rupley / Lee–Richards construction). Buried residues have near-zero SASA; fully exposed residues can exceed 200 Å². The total SASA scales roughly with the number of surface residues.

Ask how reliable the model is.

  · pLDDT (predicted Local Distance Difference Test) is AlphaFold's per-residue confidence score, ranging from 0 to 100. Values above 90 indicate high confidence (typically well-packed cores); 70–90 is confident; 50–70 low confidence; below 50 usually means the region is disordered or the prediction is unreliable there. AlphaFold stores pLDDT in the mmCIF B-factor column.

  · B-factor (Debye–Waller factor) reflects atomic displacement in the crystal lattice. It is an experimental observable (units Å²), not a prediction; low values mean the atom is pinned down, high values mean it moves or is heterogeneous across the crystal.

  · Predicted Aligned Error (PAE) is an AlphaFold confidence matrix: entry (i, j) is the expected error in the position of residue j, in ångströms, when the prediction is superimposed on the true structure at residue i. Low PAE within a block of residues means that block is internally rigid and well-predicted; high PAE between two blocks means their relative placement is uncertain even if each block individually is confident.

Place it in context: what it resembles, what it is annotated as, and how it looks.

  · Nearest PDB neighbors are the top structural matches found by Foldseek when searching this structure against the entire Protein Data Bank. Each hit reports a TM-score (0 to 1; >0.5 almost always implies the same fold) and an E-value. These are *structural* homologs — they may share no detectable sequence similarity.

  · Functional annotations link the protein to curated databases. InterPro entries identify conserved domains and families by matching the sequence against member-database signatures (Pfam, PROSITE, CDD, …). Gene Ontology (GO) terms describe molecular function, biological process, and cellular component in a controlled vocabulary. CATH places the structure in a hierarchical fold classification (Class/Architecture/Topology/Homologous-superfamily). The organism is the source species.

  · Three diagnostic plots accompany the record. The Cα contact map visualizes the tertiary structure as a 2D adjacency matrix (8 Å cutoff, sequence-local contacts suppressed). The Ramachandran plot shows the distribution of backbone (φ, ψ) torsions, with points in the α and β basins reflecting secondary structure content. The PAE plot shows AlphaFold's inter-residue confidence as a color matrix.

  · Six rendered views show the 3D structure from the faces of a cube — i.e. along ±x, ±y, ±z. Rendering representation is drawn randomly per protein from cartoon (secondary-structure ribbons), sticks (backbone bonds), or molecular surface; coloring is either N→C rainbow (blue at the N-terminus through red at the C-terminus) or one color per chain.